Protein AF-A0A1F9VQH8-F1 (afdb_monomer_lite)

pLDDT: mean 81.43, std 10.61, range [38.06, 90.25]

Secondary structure (DSSP, 8-state):
---EE---TTBBPTT-SSEEEETTTTEEEEHHHHHHTTTT--HHHHHHHHHHHHHHHHHTT-SEE--TT--BTT---

Sequence (77 aa):
MKIKRFYAHCDLIDGTTDVWYCSFCNKLVKEKHFAEEHQNKDHAKKFAATLSEWRQKEARGTNKVRPDNARNRLKRE

Radius of gyration: 12.5 Å; chains: 1; bounding box: 35×24×33 Å

Foldseek 3Di:
DPAAADFAAQFDDDPDDAWHQHPVVRDIDGPVCCVPVVVPPPSVVRRVVRVVVVVVVVVVPDSHDYDPPRDGPPPDD

Structure (mmCIF, N/CA/C/O backbone):
data_AF-A0A1F9VQH8-F1
#
_entry.id   AF-A0A1F9VQH8-F1
#
loop_
_atom_site.group_PDB
_atom_site.id
_atom_site.type_symbol
_atom_site.label_atom_id
_atom_site.label_alt_id
_atom_site.label_comp_id
_atom_site.label_asym_id
_atom_site.label_entity_id
_atom_site.label_seq_id
_atom_site.pdbx_PDB_ins_code
_atom_site.Cartn_x
_atom_site.Cartn_y
_atom_site.Cartn_z
_atom_site.occupancy
_atom_site.B_iso_or_equiv
_atom_site.auth_seq_id
_atom_site.auth_comp_id
_atom_site.auth_asym_id
_atom_site.auth_atom_id
_atom_site.pdbx_PDB_model_num
ATOM 1 N N . MET A 1 1 ? -20.903 -1.391 8.860 1.00 46.47 1 MET A N 1
ATOM 2 C CA . MET A 1 1 ? -19.985 -0.312 8.420 1.00 46.47 1 MET A CA 1
ATOM 3 C C . MET A 1 1 ? -18.919 -0.914 7.511 1.00 46.47 1 MET A C 1
ATOM 5 O O . MET A 1 1 ? -18.320 -1.906 7.901 1.00 46.47 1 MET A O 1
ATOM 9 N N . LYS A 1 2 ? -18.696 -0.382 6.300 1.00 55.34 2 LYS A N 1
ATOM 10 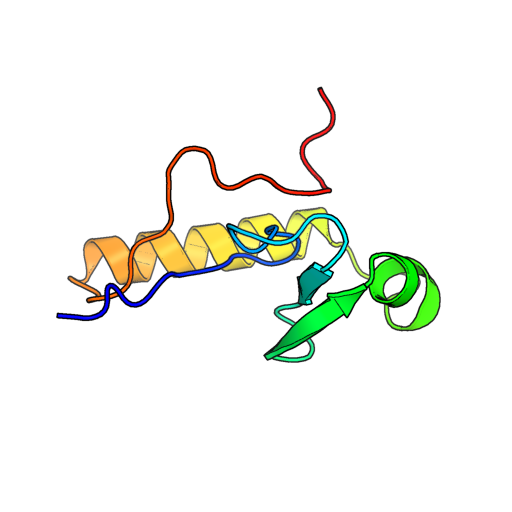C CA . LYS A 1 2 ? -17.577 -0.835 5.450 1.00 55.34 2 LYS A CA 1
ATOM 11 C C . LYS A 1 2 ? -16.267 -0.375 6.097 1.00 55.34 2 LYS A C 1
ATOM 13 O O . LYS A 1 2 ? -16.042 0.829 6.204 1.00 55.34 2 LYS A O 1
ATOM 18 N N . ILE A 1 3 ? -15.433 -1.313 6.541 1.00 64.31 3 ILE A N 1
ATOM 19 C CA . ILE A 1 3 ? -14.101 -1.016 7.085 1.00 64.31 3 ILE A CA 1
ATOM 20 C C . ILE A 1 3 ? -13.297 -0.324 5.980 1.00 64.31 3 ILE A C 1
ATOM 22 O O . ILE A 1 3 ? -13.086 -0.896 4.908 1.00 64.31 3 ILE A O 1
ATOM 26 N N . LYS A 1 4 ? -12.870 0.924 6.201 1.00 75.12 4 LYS A N 1
ATOM 27 C CA . LYS A 1 4 ? -12.013 1.624 5.238 1.00 75.12 4 LYS A CA 1
ATOM 28 C C . LYS A 1 4 ? -10.604 1.049 5.377 1.00 75.12 4 LYS A C 1
ATOM 30 O O . LYS A 1 4 ? -9.926 1.310 6.358 1.00 75.12 4 LYS A O 1
ATOM 35 N N . ARG A 1 5 ? -10.146 0.240 4.427 1.00 81.75 5 ARG A N 1
ATOM 36 C CA . ARG A 1 5 ? -8.794 -0.333 4.493 1.00 81.75 5 ARG A CA 1
ATOM 37 C C . ARG A 1 5 ? -7.741 0.715 4.117 1.00 81.75 5 ARG A C 1
ATOM 39 O O . ARG A 1 5 ? -7.950 1.503 3.193 1.00 81.75 5 ARG A O 1
ATOM 46 N N . PHE A 1 6 ? -6.635 0.753 4.856 1.00 85.12 6 PHE A N 1
ATOM 47 C CA . PHE A 1 6 ? -5.434 1.481 4.455 1.00 85.12 6 PHE A CA 1
ATOM 48 C C . PHE A 1 6 ? -4.492 0.521 3.728 1.00 85.12 6 PHE A C 1
ATOM 50 O O . PHE A 1 6 ? -4.253 -0.587 4.200 1.00 85.12 6 PHE A O 1
ATOM 57 N N . TYR A 1 7 ? -3.942 0.981 2.609 1.00 86.75 7 TYR A N 1
ATOM 58 C CA . TYR A 1 7 ? -2.942 0.262 1.833 1.00 86.75 7 TYR A CA 1
ATOM 59 C C . TYR A 1 7 ? -1.701 1.144 1.724 1.00 86.75 7 TYR A C 1
ATOM 61 O O . TYR A 1 7 ? -1.774 2.294 1.286 1.00 86.75 7 TYR A O 1
ATOM 69 N N . ALA A 1 8 ? -0.565 0.621 2.165 1.00 88.94 8 ALA A N 1
ATOM 70 C CA . ALA A 1 8 ? 0.738 1.226 1.964 1.00 88.94 8 ALA A CA 1
ATOM 71 C C . ALA A 1 8 ? 1.200 1.002 0.522 1.00 88.94 8 ALA A C 1
ATOM 73 O O . ALA A 1 8 ? 0.679 0.151 -0.202 1.00 88.94 8 ALA A O 1
ATOM 74 N N . HIS A 1 9 ? 2.198 1.769 0.086 1.00 89.94 9 HIS A N 1
ATOM 75 C CA . HIS A 1 9 ? 2.796 1.538 -1.224 1.00 89.94 9 HIS A CA 1
ATOM 76 C C . HIS A 1 9 ? 3.269 0.080 -1.342 1.00 89.94 9 HIS A C 1
ATOM 78 O O . HIS A 1 9 ? 3.880 -0.434 -0.411 1.00 89.94 9 HIS A O 1
ATOM 84 N N . CYS A 1 10 ? 2.999 -0.573 -2.473 1.00 89.00 10 CYS A N 1
ATOM 85 C CA . CYS A 1 10 ? 3.301 -1.990 -2.688 1.00 89.00 10 CYS A CA 1
ATOM 86 C C . CYS A 1 10 ? 2.460 -2.989 -1.859 1.00 89.00 10 CYS A C 1
ATOM 88 O O . CYS A 1 10 ? 2.781 -4.174 -1.893 1.00 89.00 10 CYS A O 1
ATOM 90 N N . ASP A 1 11 ? 1.396 -2.571 -1.156 1.00 89.12 11 ASP A N 1
ATOM 91 C CA . ASP A 1 11 ? 0.458 -3.517 -0.522 1.00 89.12 11 ASP A CA 1
ATOM 92 C C . ASP A 1 11 ? -0.460 -4.172 -1.562 1.00 89.12 11 ASP A C 1
ATOM 94 O O . ASP A 1 11 ? -0.981 -3.507 -2.461 1.00 89.12 11 ASP A O 1
ATOM 98 N N . LEU A 1 12 ? -0.672 -5.478 -1.418 1.00 87.50 12 LEU A N 1
ATOM 99 C CA . LEU A 1 12 ? -1.635 -6.264 -2.179 1.00 87.50 12 LEU A CA 1
ATOM 100 C C . LEU A 1 12 ? -3.040 -5.979 -1.654 1.00 87.50 12 LEU A C 1
ATOM 102 O O . LEU A 1 12 ? -3.263 -5.898 -0.441 1.00 87.50 12 LEU A O 1
ATOM 106 N N . ILE A 1 13 ? -4.003 -5.877 -2.563 1.00 81.12 13 ILE A N 1
ATOM 107 C CA . ILE A 1 13 ? -5.405 -5.790 -2.166 1.00 81.12 13 ILE A CA 1
ATOM 108 C C . ILE A 1 13 ? -5.937 -7.184 -1.866 1.00 81.12 13 ILE A C 1
ATOM 110 O O . ILE A 1 13 ? -5.886 -8.083 -2.704 1.00 81.12 13 ILE A O 1
ATOM 114 N N . ASP A 1 14 ? -6.483 -7.328 -0.664 1.00 69.56 14 ASP A N 1
ATOM 115 C CA . ASP A 1 14 ? -7.216 -8.506 -0.209 1.00 69.56 14 ASP A CA 1
ATOM 116 C C . ASP A 1 14 ? -8.294 -8.909 -1.233 1.00 69.56 14 ASP A C 1
ATOM 118 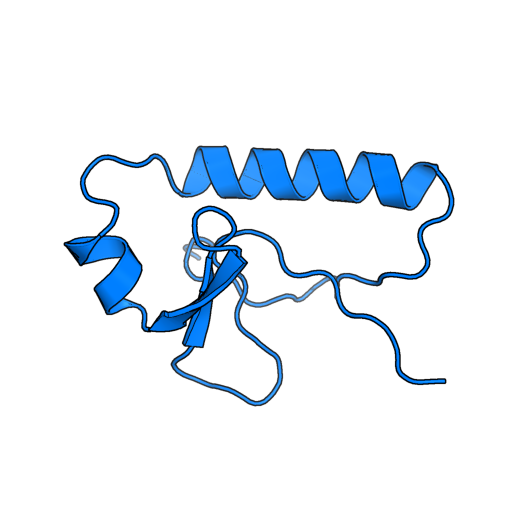O O . ASP A 1 14 ? -9.144 -8.094 -1.599 1.00 69.56 14 ASP A O 1
ATOM 122 N N . GLY A 1 15 ? -8.220 -10.150 -1.724 1.00 69.31 15 GLY A N 1
ATOM 123 C CA . GLY A 1 15 ? -9.079 -10.670 -2.797 1.00 69.31 15 GLY A CA 1
ATOM 124 C C . GLY A 1 15 ? -8.508 -10.548 -4.216 1.00 69.31 15 GLY A C 1
ATOM 125 O O . GLY A 1 15 ? -9.179 -10.931 -5.170 1.00 69.31 15 GLY A O 1
ATOM 126 N N . THR A 1 16 ? -7.278 -10.052 -4.378 1.00 73.06 16 THR A N 1
ATOM 127 C CA . THR A 1 16 ? -6.588 -9.991 -5.676 1.00 73.06 16 THR A CA 1
ATOM 128 C C . THR A 1 16 ? -5.193 -10.604 -5.602 1.00 73.06 16 THR A C 1
ATOM 130 O O . THR A 1 16 ? -4.551 -10.562 -4.556 1.00 73.06 16 THR A O 1
ATOM 133 N N . THR A 1 17 ? -4.719 -11.186 -6.706 1.00 76.12 17 THR A N 1
ATOM 134 C CA . THR A 1 17 ? -3.405 -11.852 -6.775 1.00 76.12 17 THR A CA 1
ATOM 135 C C . THR A 1 17 ? -2.350 -11.068 -7.553 1.00 76.12 17 THR A C 1
ATOM 137 O O . THR A 1 17 ? -1.170 -11.354 -7.392 1.00 76.12 17 THR A O 1
ATOM 140 N N . ASP A 1 18 ? -2.747 -10.074 -8.356 1.00 81.75 18 ASP A N 1
ATOM 141 C CA . ASP A 1 18 ? -1.851 -9.422 -9.331 1.00 81.75 18 ASP A CA 1
ATOM 142 C C . ASP A 1 18 ? -1.862 -7.882 -9.275 1.00 81.75 18 ASP A C 1
ATOM 144 O O . ASP A 1 18 ? -1.161 -7.220 -10.043 1.00 81.75 18 ASP A O 1
ATOM 148 N N . VAL A 1 19 ? -2.656 -7.272 -8.383 1.00 87.81 19 VAL A N 1
ATOM 149 C CA . VAL A 1 19 ? -2.746 -5.806 -8.277 1.00 87.81 19 VAL A CA 1
ATOM 150 C C . VAL A 1 19 ? -2.307 -5.288 -6.917 1.00 87.81 19 VAL A C 1
ATOM 152 O O . VAL A 1 19 ? -2.745 -5.737 -5.860 1.00 87.81 19 VAL A O 1
ATOM 155 N N . TRP A 1 20 ? -1.466 -4.266 -6.966 1.00 89.00 20 TRP A N 1
ATOM 156 C CA . TRP A 1 20 ? -0.817 -3.659 -5.821 1.00 89.00 20 TRP A CA 1
ATOM 157 C C . TRP A 1 20 ? -1.176 -2.181 -5.750 1.00 89.00 20 TRP A C 1
ATOM 159 O O . TRP A 1 20 ? -1.364 -1.505 -6.765 1.00 89.00 20 TRP A O 1
ATOM 169 N N . TYR A 1 21 ? -1.245 -1.644 -4.541 1.00 90.00 2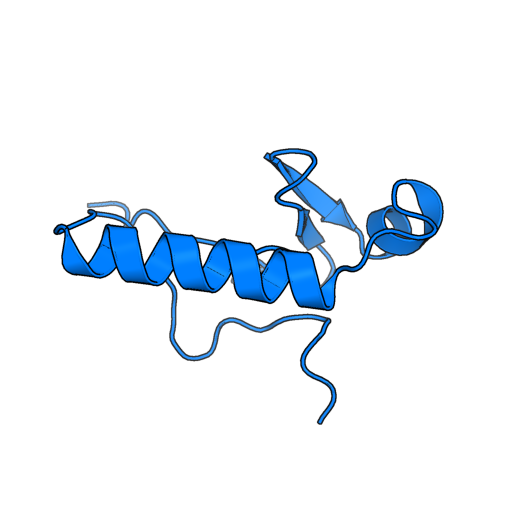1 TYR A N 1
ATOM 170 C CA . TYR A 1 21 ? -1.510 -0.232 -4.347 1.00 90.00 21 TYR A CA 1
ATOM 171 C C . TYR A 1 21 ? -0.257 0.611 -4.603 1.00 90.00 21 TYR A C 1
ATOM 173 O O . TYR A 1 21 ? 0.785 0.449 -3.959 1.00 90.00 21 TYR A O 1
ATOM 181 N N . CYS A 1 22 ? -0.365 1.575 -5.518 1.00 90.19 22 CYS A N 1
ATOM 182 C CA . CYS A 1 22 ? 0.682 2.553 -5.758 1.00 90.19 22 CYS A CA 1
ATOM 183 C C . CYS A 1 22 ? 0.321 3.908 -5.141 1.00 90.19 22 CYS A C 1
ATOM 185 O O . CYS A 1 22 ? -0.474 4.666 -5.689 1.00 90.19 22 CYS A O 1
ATOM 187 N N . SER A 1 23 ? 0.989 4.266 -4.040 1.00 88.12 23 SER A N 1
ATOM 188 C CA . SER A 1 23 ? 0.857 5.597 -3.427 1.00 88.12 23 SER A CA 1
ATOM 189 C C . SER A 1 23 ? 1.269 6.778 -4.323 1.00 88.12 23 SER A C 1
ATOM 191 O O . SER A 1 23 ? 0.796 7.880 -4.067 1.00 88.12 23 SER A O 1
ATOM 193 N N . PHE A 1 24 ? 2.130 6.603 -5.335 1.00 86.62 24 PHE A N 1
ATOM 194 C CA . PHE A 1 24 ? 2.473 7.704 -6.252 1.00 86.62 24 PHE A CA 1
ATOM 195 C C . PHE A 1 24 ? 1.317 8.037 -7.193 1.00 86.62 24 PHE A C 1
ATOM 197 O O . PHE A 1 24 ? 1.037 9.204 -7.436 1.00 86.62 24 PHE A O 1
ATOM 204 N N . CYS A 1 25 ? 0.637 7.007 -7.694 1.00 88.75 25 CYS A N 1
ATOM 205 C CA . CYS A 1 25 ? -0.482 7.149 -8.621 1.00 88.75 25 CYS A CA 1
ATOM 206 C C . CYS A 1 25 ? -1.848 7.152 -7.921 1.00 88.75 25 CYS A C 1
ATOM 208 O O . CYS A 1 25 ? -2.866 7.289 -8.593 1.00 88.75 25 CYS A O 1
ATOM 210 N N . ASN A 1 26 ? -1.872 6.943 -6.599 1.00 88.00 26 ASN A N 1
ATOM 211 C CA . ASN A 1 26 ? -3.069 6.807 -5.768 1.00 88.00 26 ASN A CA 1
ATOM 212 C C . ASN A 1 26 ? -4.104 5.812 -6.346 1.00 88.00 26 ASN A C 1
ATOM 214 O O . ASN A 1 26 ? -5.309 6.047 -6.282 1.00 88.00 26 ASN A O 1
ATOM 218 N N . LYS A 1 27 ? -3.633 4.713 -6.956 1.00 89.19 27 LYS A N 1
ATOM 219 C CA . LYS A 1 27 ? -4.469 3.719 -7.654 1.00 89.19 27 LYS A CA 1
ATOM 220 C C . LYS A 1 27 ? -3.900 2.304 -7.537 1.00 89.19 27 LYS A C 1
ATOM 222 O O . LYS A 1 27 ? -2.738 2.119 -7.164 1.00 89.19 27 LYS A O 1
ATOM 227 N N . LEU A 1 28 ? -4.726 1.315 -7.871 1.00 88.94 28 LEU A N 1
ATOM 228 C CA . LEU A 1 28 ? -4.311 -0.081 -7.997 1.00 88.94 28 LEU A CA 1
ATOM 229 C C . LEU A 1 28 ? -3.658 -0.299 -9.354 1.00 88.94 28 LEU A C 1
ATOM 231 O O . LEU A 1 28 ? -4.203 0.108 -10.380 1.00 88.94 28 LEU A O 1
ATOM 235 N N . VAL A 1 29 ? -2.487 -0.920 -9.351 1.00 89.62 29 VAL A N 1
ATOM 236 C CA . VAL A 1 29 ? -1.686 -1.151 -10.551 1.00 89.62 29 VAL A CA 1
ATOM 237 C C . VAL A 1 29 ? -1.105 -2.558 -10.532 1.00 89.62 29 VAL A C 1
ATOM 239 O O . VAL A 1 29 ? -0.893 -3.137 -9.469 1.00 89.62 29 VAL A O 1
ATOM 242 N N . LYS A 1 30 ? -0.842 -3.116 -11.712 1.00 89.38 30 LYS A N 1
ATOM 243 C CA . LYS A 1 30 ? -0.146 -4.403 -11.834 1.00 89.38 30 LYS A CA 1
ATOM 244 C C . LYS A 1 30 ? 1.323 -4.268 -11.457 1.00 89.38 30 LYS A C 1
ATOM 246 O O . LYS A 1 30 ? 1.869 -3.168 -11.507 1.00 89.38 30 LYS A O 1
ATOM 251 N N . GLU A 1 31 ? 1.982 -5.381 -11.155 1.00 85.50 31 GLU A N 1
ATOM 252 C CA . GLU A 1 31 ? 3.410 -5.377 -10.815 1.00 85.50 31 GLU A CA 1
ATOM 253 C C . GLU A 1 31 ? 4.284 -4.680 -11.874 1.00 85.50 31 GLU A C 1
ATOM 255 O O . GLU A 1 31 ? 5.152 -3.878 -11.524 1.00 85.50 31 GLU A O 1
ATOM 260 N N . LYS A 1 32 ? 3.998 -4.897 -13.163 1.00 87.50 32 LYS A N 1
ATOM 261 C CA . LYS A 1 32 ? 4.730 -4.258 -14.267 1.00 87.50 32 LYS A CA 1
ATOM 262 C C . LYS A 1 32 ? 4.775 -2.725 -14.185 1.00 87.50 32 LYS A C 1
ATOM 264 O O . LYS A 1 32 ? 5.788 -2.129 -14.523 1.00 87.50 32 LYS A O 1
ATOM 269 N N . HIS A 1 33 ? 3.747 -2.087 -13.612 1.00 88.88 33 HIS A N 1
ATOM 270 C CA . HIS A 1 33 ? 3.707 -0.630 -13.414 1.00 88.88 33 HIS A CA 1
ATOM 271 C C . HIS A 1 33 ? 4.884 -0.136 -12.567 1.00 88.88 33 HIS A C 1
ATOM 273 O O . HIS A 1 33 ? 5.406 0.946 -12.801 1.00 88.88 33 HIS A O 1
ATOM 279 N N . PHE A 1 34 ? 5.322 -0.914 -11.576 1.00 83.81 34 PHE A N 1
ATOM 280 C CA . PHE A 1 34 ? 6.447 -0.519 -10.727 1.00 83.81 34 PHE A CA 1
ATOM 281 C C . PHE A 1 34 ? 7.786 -0.623 -11.465 1.00 83.81 34 PHE A C 1
ATOM 283 O O . PHE A 1 34 ? 8.701 0.127 -11.146 1.00 83.81 34 PHE A O 1
ATOM 290 N N . ALA A 1 35 ? 7.891 -1.519 -12.450 1.00 81.56 35 ALA A N 1
ATOM 291 C CA . ALA A 1 35 ? 9.081 -1.653 -13.283 1.00 81.56 35 ALA A CA 1
ATOM 292 C C . ALA A 1 35 ? 9.126 -0.609 -14.410 1.00 81.56 35 ALA A C 1
ATOM 294 O O . ALA A 1 35 ? 10.204 -0.119 -14.719 1.00 81.56 35 ALA A O 1
ATOM 295 N N . GLU A 1 36 ? 7.977 -0.261 -14.997 1.00 84.81 36 GLU A N 1
ATOM 296 C CA . GLU A 1 36 ? 7.885 0.628 -16.165 1.00 84.81 36 GLU A CA 1
ATOM 297 C C . GLU A 1 36 ? 7.751 2.110 -15.765 1.00 84.81 36 GLU A C 1
ATOM 299 O O . GLU A 1 36 ? 8.577 2.940 -16.131 1.00 84.81 36 GLU A O 1
ATOM 304 N N . GLU A 1 37 ? 6.760 2.456 -14.939 1.00 77.38 37 GLU A N 1
ATOM 305 C CA . GLU A 1 37 ? 6.381 3.856 -14.651 1.00 77.38 37 GLU A CA 1
ATOM 306 C C . GLU A 1 37 ? 7.169 4.468 -13.482 1.00 77.38 37 GLU A C 1
ATOM 308 O O . GLU A 1 37 ? 7.095 5.666 -13.182 1.00 77.38 37 GLU A O 1
ATOM 313 N N . HIS A 1 38 ? 7.894 3.626 -12.752 1.00 78.06 38 HIS A N 1
ATOM 314 C CA . HIS A 1 38 ? 8.640 3.992 -11.555 1.00 78.06 38 HIS A CA 1
ATOM 315 C C . HIS A 1 38 ? 10.091 3.506 -11.603 1.00 78.06 38 HIS A C 1
ATOM 317 O O . HIS A 1 38 ? 10.688 3.259 -10.553 1.00 78.06 38 HIS A O 1
ATOM 323 N N . GLN A 1 39 ? 10.686 3.443 -12.802 1.00 66.00 39 GLN A N 1
ATOM 324 C CA . GLN A 1 39 ? 12.128 3.234 -12.935 1.00 66.00 39 GLN A CA 1
ATOM 325 C C . GLN A 1 39 ? 12.883 4.231 -12.038 1.00 66.00 39 GLN A C 1
ATOM 327 O O . GLN A 1 39 ? 12.620 5.434 -12.056 1.00 66.00 39 GLN A O 1
ATOM 332 N N . ASN A 1 40 ? 13.796 3.715 -11.211 1.00 67.00 40 ASN A N 1
ATOM 333 C CA . ASN A 1 40 ? 14.598 4.461 -10.228 1.00 67.00 40 ASN A CA 1
ATOM 334 C C . ASN A 1 40 ? 13.852 5.059 -9.018 1.00 67.00 40 ASN A C 1
ATOM 336 O O . ASN A 1 40 ? 14.435 5.847 -8.270 1.00 67.00 40 ASN A O 1
ATOM 340 N N . LYS A 1 41 ? 12.586 4.705 -8.763 1.00 77.81 41 LYS A N 1
ATOM 341 C CA . LYS A 1 41 ? 11.914 5.100 -7.512 1.00 77.81 41 LYS A CA 1
ATOM 342 C C . 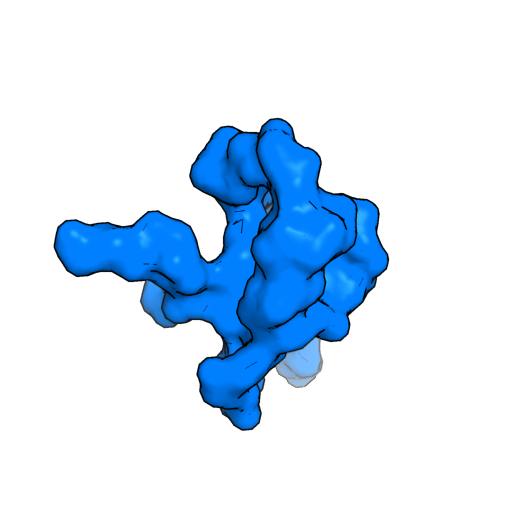LYS A 1 41 ? 12.239 4.099 -6.408 1.00 77.81 41 LYS A C 1
ATOM 344 O O . LYS A 1 41 ? 12.046 2.897 -6.556 1.00 77.81 41 LYS A O 1
ATOM 349 N N . ASP A 1 42 ? 12.658 4.614 -5.257 1.00 86.00 42 ASP A N 1
ATOM 350 C CA . ASP A 1 42 ? 12.915 3.786 -4.082 1.00 86.00 42 ASP A CA 1
ATOM 351 C C . ASP A 1 42 ? 11.590 3.343 -3.434 1.00 86.00 42 ASP A C 1
ATOM 353 O O . ASP A 1 42 ? 10.988 4.031 -2.597 1.00 86.00 42 ASP A O 1
ATOM 357 N N . HIS A 1 43 ? 11.086 2.202 -3.902 1.00 87.12 43 HIS A N 1
ATOM 358 C CA . HIS A 1 43 ? 9.824 1.627 -3.451 1.00 87.12 43 HIS A CA 1
ATOM 359 C C . HIS A 1 43 ? 9.851 1.276 -1.959 1.00 87.12 43 HIS A C 1
ATOM 361 O O . HIS A 1 43 ? 8.845 1.489 -1.281 1.00 87.12 43 HIS A O 1
ATOM 367 N N . ALA A 1 44 ? 10.993 0.814 -1.436 1.00 85.75 44 ALA A N 1
ATOM 368 C CA . ALA A 1 44 ? 11.183 0.495 -0.020 1.00 85.75 44 ALA A CA 1
ATOM 369 C C . ALA A 1 44 ? 11.064 1.744 0.859 1.00 85.75 44 ALA A C 1
ATOM 371 O O . ALA A 1 44 ? 10.273 1.768 1.806 1.00 85.75 44 ALA A O 1
ATOM 372 N N . LYS A 1 45 ? 11.755 2.826 0.492 1.00 88.44 45 LYS A N 1
ATOM 373 C CA . LYS A 1 45 ? 11.650 4.125 1.161 1.00 88.44 45 LYS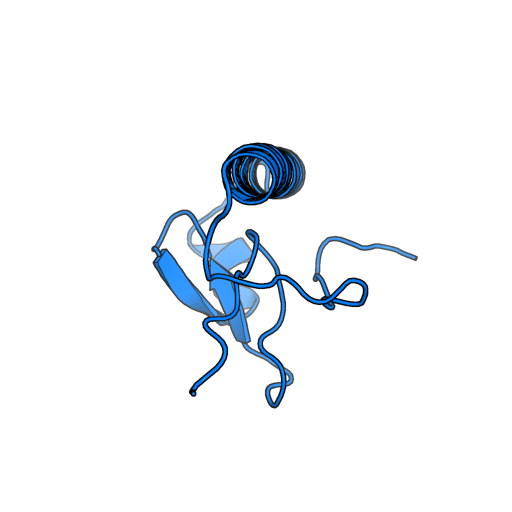 A CA 1
ATOM 374 C C . LYS A 1 45 ? 10.228 4.666 1.100 1.00 88.44 45 LYS A C 1
ATOM 376 O O . LYS A 1 45 ? 9.723 5.170 2.104 1.00 88.44 45 LYS A O 1
ATOM 381 N N . LYS A 1 46 ? 9.549 4.554 -0.049 1.00 88.25 46 LYS A N 1
ATOM 382 C CA . LYS A 1 46 ? 8.160 5.021 -0.172 1.00 88.25 46 LYS A CA 1
ATOM 383 C C . LYS A 1 46 ? 7.205 4.190 0.677 1.00 88.25 46 LYS A C 1
ATOM 385 O O . LYS A 1 46 ? 6.340 4.770 1.326 1.00 88.25 46 LYS A O 1
ATOM 390 N N . PHE A 1 47 ? 7.377 2.871 0.703 1.00 88.81 47 PHE A N 1
ATOM 391 C CA . PHE A 1 47 ? 6.618 1.976 1.568 1.00 88.81 47 PHE A CA 1
ATOM 392 C C . PHE A 1 47 ? 6.790 2.356 3.040 1.00 88.81 47 PHE A C 1
ATOM 394 O O . PHE A 1 47 ? 5.792 2.661 3.696 1.00 88.81 47 PHE A O 1
ATOM 401 N N . ALA A 1 48 ? 8.032 2.466 3.521 1.00 88.25 48 ALA A N 1
ATOM 402 C CA . ALA A 1 48 ? 8.338 2.888 4.887 1.00 88.25 48 ALA A CA 1
ATOM 403 C C . ALA A 1 48 ? 7.739 4.265 5.222 1.00 88.25 48 ALA A C 1
ATOM 405 O O . ALA A 1 48 ? 7.134 4.434 6.279 1.00 88.25 48 ALA A O 1
ATOM 406 N N . ALA A 1 49 ? 7.823 5.230 4.300 1.00 90.00 49 ALA A N 1
ATOM 407 C CA . ALA A 1 49 ? 7.212 6.545 4.471 1.00 90.00 49 ALA A CA 1
ATOM 408 C C . ALA A 1 49 ? 5.681 6.460 4.589 1.00 90.00 49 ALA A C 1
ATOM 410 O O . ALA A 1 49 ? 5.105 7.046 5.503 1.00 90.00 49 ALA A O 1
ATOM 411 N N . THR A 1 50 ? 5.015 5.690 3.717 1.00 89.00 50 THR A N 1
ATOM 412 C CA . THR A 1 50 ? 3.556 5.498 3.795 1.00 89.00 50 THR A CA 1
ATOM 413 C C . THR A 1 50 ? 3.122 4.761 5.059 1.00 89.00 50 THR A C 1
ATOM 415 O O . THR A 1 50 ? 2.073 5.080 5.611 1.00 89.00 50 THR A O 1
ATOM 418 N N . LEU A 1 51 ? 3.930 3.821 5.556 1.00 88.19 51 LEU A N 1
ATOM 419 C CA . LEU A 1 51 ? 3.680 3.156 6.835 1.00 88.19 51 LEU A CA 1
ATOM 420 C C . LEU A 1 51 ? 3.854 4.089 8.028 1.00 88.19 51 LEU A C 1
ATOM 422 O O . LEU A 1 51 ? 3.056 4.041 8.960 1.00 88.19 51 LEU A O 1
ATOM 426 N N . SER A 1 52 ? 4.888 4.925 8.012 1.00 89.81 52 SER A N 1
ATOM 427 C CA . SER A 1 52 ? 5.118 5.905 9.072 1.00 89.81 52 SER A CA 1
ATOM 428 C C . SER A 1 52 ? 3.963 6.907 9.138 1.00 89.81 52 SER A C 1
ATOM 430 O O . SER A 1 52 ? 3.381 7.118 10.201 1.00 89.81 52 SER A O 1
ATOM 432 N N . GLU A 1 53 ? 3.539 7.430 7.983 1.00 89.81 53 GLU A N 1
ATOM 433 C CA . GLU A 1 53 ? 2.378 8.320 7.887 1.00 89.81 53 GLU A CA 1
ATOM 434 C C . GLU A 1 53 ? 1.093 7.633 8.376 1.00 89.81 53 GLU A C 1
ATOM 436 O O . GLU A 1 53 ? 0.288 8.238 9.088 1.00 89.81 53 GLU A O 1
ATOM 441 N N . TRP A 1 54 ? 0.906 6.356 8.028 1.00 87.25 54 TRP A N 1
ATOM 442 C CA . TRP A 1 54 ? -0.195 5.545 8.537 1.00 87.25 54 TRP A CA 1
ATOM 443 C C . TRP A 1 54 ? -0.191 5.469 10.062 1.00 87.25 54 TRP A C 1
ATOM 445 O O . TRP A 1 54 ? -1.190 5.831 10.673 1.00 87.25 54 TRP A O 1
ATOM 455 N N . ARG A 1 55 ? 0.929 5.078 10.678 1.00 87.81 55 ARG A N 1
ATOM 456 C CA . ARG A 1 55 ? 1.055 4.966 12.142 1.00 87.81 55 ARG A CA 1
ATOM 457 C C . ARG A 1 55 ? 0.775 6.289 12.847 1.00 87.81 55 ARG A C 1
ATOM 459 O O . ARG A 1 55 ? 0.105 6.313 13.873 1.00 87.81 55 ARG A O 1
ATOM 466 N N . GLN A 1 56 ? 1.223 7.405 12.274 1.00 90.25 56 GLN A N 1
ATOM 467 C CA . GLN A 1 56 ? 0.909 8.734 12.804 1.00 90.25 56 GLN A CA 1
ATOM 468 C C . GLN A 1 56 ? -0.589 9.054 12.727 1.00 90.25 56 GLN A C 1
ATOM 470 O O . GLN A 1 56 ? -1.132 9.675 13.638 1.00 90.25 56 GLN A O 1
ATOM 475 N N . LYS A 1 57 ? -1.271 8.649 11.650 1.00 87.19 57 LYS A N 1
ATOM 476 C CA . LYS A 1 57 ? -2.727 8.812 11.501 1.00 87.19 57 LYS A CA 1
ATOM 477 C C . LYS A 1 57 ? -3.507 7.865 12.411 1.00 87.19 57 LYS A C 1
ATOM 479 O O . LYS A 1 57 ? -4.539 8.264 12.943 1.00 87.19 57 LYS A O 1
ATOM 484 N N . GLU A 1 58 ? -3.016 6.647 12.599 1.00 86.81 58 GLU A N 1
ATOM 485 C CA . GLU A 1 58 ? -3.558 5.652 13.526 1.00 86.81 58 GLU A CA 1
ATOM 486 C C . GLU A 1 58 ? -3.527 6.181 14.962 1.00 86.81 58 GLU A C 1
ATOM 488 O O . GLU A 1 58 ? -4.574 6.255 15.600 1.00 86.81 58 GLU A O 1
ATOM 493 N N . ALA A 1 59 ? -2.381 6.708 15.406 1.00 87.00 59 ALA A N 1
ATOM 494 C CA . ALA A 1 59 ? -2.227 7.343 16.717 1.00 87.00 59 ALA A CA 1
ATOM 495 C C . ALA A 1 59 ? -3.152 8.560 16.931 1.00 87.00 59 ALA A C 1
ATOM 497 O O . ALA A 1 59 ? -3.464 8.911 18.064 1.00 87.00 59 ALA A O 1
ATOM 498 N N . ARG A 1 60 ? -3.609 9.205 15.848 1.00 88.25 60 ARG A N 1
ATOM 499 C CA . ARG A 1 60 ? -4.562 10.330 15.872 1.00 88.25 60 ARG A CA 1
ATOM 500 C C . ARG A 1 60 ? -6.034 9.894 15.797 1.00 88.25 60 ARG A C 1
ATOM 502 O O . ARG A 1 60 ? -6.901 10.759 15.730 1.00 88.25 60 ARG A O 1
ATOM 509 N N . GLY A 1 61 ? -6.331 8.592 15.773 1.00 83.69 61 GLY A N 1
ATOM 510 C CA . GLY A 1 61 ? -7.704 8.073 15.751 1.00 83.69 61 GLY A CA 1
ATOM 511 C C . GLY A 1 61 ? -8.334 8.000 14.355 1.00 83.69 61 GLY A C 1
ATOM 512 O O . GLY A 1 61 ? -9.492 8.366 14.161 1.00 83.69 61 GLY A O 1
ATOM 513 N N . THR A 1 62 ? -7.584 7.565 13.340 1.00 83.38 62 THR A N 1
ATOM 514 C CA . THR A 1 62 ? -8.142 7.379 11.991 1.00 83.38 62 THR A CA 1
ATOM 515 C C . THR A 1 62 ? -9.131 6.204 11.909 1.00 83.38 62 THR A C 1
ATOM 517 O O . THR A 1 62 ? -8.932 5.153 12.502 1.00 83.38 62 THR A O 1
ATOM 520 N N . ASN A 1 63 ? -10.168 6.348 11.078 1.00 81.19 63 ASN A N 1
ATOM 521 C CA . ASN A 1 63 ? -11.166 5.299 10.809 1.00 81.19 63 ASN A CA 1
ATOM 522 C C . ASN A 1 63 ? -10.717 4.252 9.777 1.00 81.19 63 ASN A C 1
ATOM 524 O O . ASN A 1 63 ? -11.522 3.416 9.352 1.00 81.19 63 ASN A O 1
ATOM 528 N N . LYS A 1 64 ? -9.488 4.364 9.262 1.00 81.75 64 LYS A N 1
ATOM 529 C CA . LYS A 1 64 ? -8.948 3.354 8.353 1.00 81.75 64 LYS A CA 1
ATOM 530 C C . LYS A 1 64 ? -8.302 2.229 9.165 1.00 81.75 64 LYS A C 1
ATOM 532 O O . LYS A 1 64 ? -7.980 2.438 10.320 1.00 81.75 64 LYS A O 1
ATOM 537 N N . VAL A 1 65 ? -8.134 1.043 8.593 1.00 81.56 65 VAL A N 1
ATOM 538 C CA . VAL A 1 65 ? -7.428 -0.073 9.246 1.00 81.56 65 VAL A CA 1
ATOM 539 C C . VAL A 1 65 ? -6.488 -0.708 8.234 1.00 81.56 65 VAL A C 1
ATOM 541 O O . VAL A 1 65 ? -6.914 -1.028 7.121 1.00 81.56 65 VAL A O 1
ATOM 544 N N . ARG A 1 66 ? -5.217 -0.892 8.598 1.00 82.06 66 ARG A N 1
ATOM 545 C CA . ARG A 1 66 ? -4.273 -1.709 7.829 1.00 82.06 66 ARG A CA 1
ATOM 546 C C . ARG A 1 66 ? -4.159 -3.081 8.507 1.00 82.06 66 ARG A C 1
ATOM 548 O O . ARG A 1 66 ? -3.820 -3.111 9.684 1.00 82.06 66 ARG A O 1
ATOM 555 N N . PRO A 1 67 ? -4.443 -4.202 7.822 1.00 74.12 67 PRO A N 1
ATOM 556 C CA . PRO A 1 67 ? -4.249 -5.523 8.413 1.00 74.12 67 PRO A CA 1
ATOM 557 C C . PRO A 1 67 ? -2.761 -5.775 8.703 1.00 74.12 67 PRO A C 1
ATOM 559 O O . PRO A 1 67 ? -1.903 -5.404 7.901 1.00 74.12 67 PRO A O 1
ATOM 562 N N . ASP A 1 68 ? -2.465 -6.429 9.828 1.00 69.44 68 ASP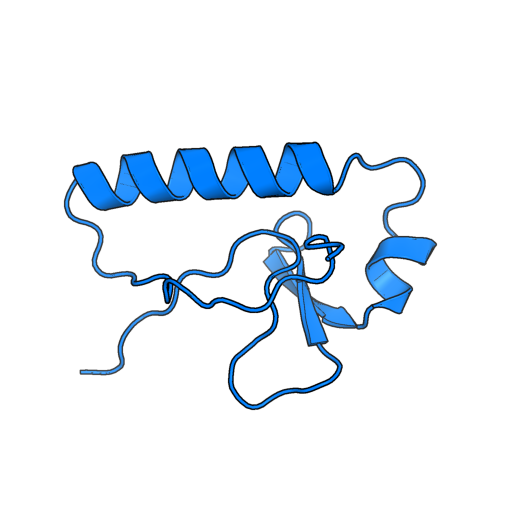 A N 1
ATOM 563 C CA . ASP A 1 68 ? -1.090 -6.706 10.279 1.00 69.44 68 ASP A CA 1
ATOM 564 C C . ASP A 1 68 ? -0.313 -7.564 9.257 1.00 69.44 68 ASP A C 1
ATOM 566 O O . ASP A 1 68 ? 0.836 -7.288 8.909 1.00 69.44 68 ASP A O 1
ATOM 570 N N . ASN A 1 69 ? -1.026 -8.510 8.634 1.00 68.81 69 ASN A N 1
ATOM 571 C CA . ASN A 1 69 ? -0.541 -9.383 7.564 1.00 68.81 69 ASN A CA 1
ATOM 572 C C . ASN A 1 69 ? -0.823 -8.849 6.148 1.00 68.81 69 ASN A C 1
ATOM 574 O O . ASN A 1 69 ? -1.030 -9.631 5.220 1.00 68.81 69 ASN A O 1
ATOM 578 N N . ALA A 1 70 ? -0.847 -7.527 5.948 1.00 77.75 70 ALA A N 1
ATOM 579 C CA . ALA A 1 70 ? -0.931 -6.959 4.602 1.00 77.75 70 ALA A CA 1
ATOM 580 C C . ALA A 1 70 ? 0.236 -7.476 3.738 1.00 77.75 70 ALA A C 1
ATOM 582 O O . ALA A 1 70 ? 1.403 -7.145 3.978 1.00 77.75 70 ALA A O 1
ATOM 583 N N . ARG A 1 71 ? -0.084 -8.317 2.745 1.00 82.44 71 ARG A N 1
ATOM 584 C CA . ARG A 1 71 ? 0.898 -8.879 1.812 1.00 82.44 71 ARG A CA 1
ATOM 585 C C . ARG A 1 71 ? 1.496 -7.735 1.001 1.00 82.44 71 ARG A C 1
ATOM 587 O O . ARG A 1 71 ? 0.759 -6.920 0.459 1.00 82.44 71 ARG A O 1
ATOM 594 N N . ASN A 1 72 ? 2.819 -7.656 0.931 1.00 83.81 72 ASN A N 1
ATOM 595 C CA . ASN A 1 72 ? 3.524 -6.568 0.261 1.00 83.81 72 ASN A CA 1
ATOM 596 C C . ASN A 1 72 ? 4.599 -7.140 -0.661 1.00 83.81 72 ASN A C 1
ATOM 598 O O . ASN A 1 72 ? 5.349 -8.010 -0.225 1.00 83.81 72 ASN A O 1
ATOM 602 N N . ARG A 1 73 ? 4.709 -6.644 -1.898 1.00 81.88 73 ARG A N 1
ATOM 603 C CA . ARG A 1 73 ? 5.695 -7.159 -2.872 1.00 81.88 73 ARG A CA 1
ATOM 604 C C . ARG A 1 73 ? 7.149 -6.897 -2.479 1.00 81.88 73 ARG A C 1
ATOM 606 O O . ARG A 1 73 ? 8.049 -7.507 -3.036 1.00 81.88 73 ARG A O 1
ATOM 613 N N . LEU A 1 74 ? 7.387 -5.978 -1.543 1.00 78.44 74 LEU A N 1
ATOM 614 C CA . LEU A 1 74 ? 8.721 -5.633 -1.050 1.00 78.44 74 LEU A CA 1
ATOM 615 C C . LEU A 1 74 ? 9.149 -6.465 0.160 1.00 78.44 74 LEU A C 1
ATOM 617 O O . LEU A 1 74 ? 10.330 -6.431 0.499 1.00 78.44 74 LEU A O 1
ATOM 621 N N . LYS A 1 75 ? 8.234 -7.201 0.814 1.00 63.50 75 LYS A N 1
ATOM 622 C CA . LYS A 1 75 ? 8.639 -8.223 1.785 1.00 63.50 75 LYS A CA 1
ATOM 623 C C . LYS A 1 75 ? 9.267 -9.373 0.996 1.00 63.50 75 LYS A C 1
ATOM 625 O O . LYS A 1 75 ? 8.571 -10.285 0.563 1.00 63.50 75 LYS A O 1
ATOM 630 N N . ARG A 1 76 ? 10.578 -9.269 0.773 1.00 50.22 76 ARG A N 1
ATOM 631 C CA . ARG A 1 76 ? 11.432 -10.440 0.597 1.00 50.22 76 ARG A CA 1
ATOM 632 C C . ARG A 1 76 ? 11.466 -11.177 1.933 1.00 50.22 76 ARG A C 1
ATOM 634 O O . ARG A 1 76 ? 11.458 -10.535 2.984 1.00 50.22 76 ARG A O 1
ATOM 641 N N . GLU A 1 77 ? 11.380 -12.490 1.814 1.00 38.06 77 GLU A N 1
ATOM 642 C CA . GLU A 1 77 ? 11.465 -13.500 2.868 1.00 38.06 77 GLU A CA 1
ATOM 643 C C . GLU A 1 77 ? 12.661 -13.275 3.800 1.00 38.06 77 GLU A C 1
ATOM 645 O O . GLU A 1 77 ? 13.711 -12.791 3.310 1.00 38.06 77 GLU A O 1
#